Protein AF-A0A2V7GN70-F1 (afdb_monomer_lite)

Secondary structure (DSSP, 8-state):
--PPPP--TT-SSPPPHHHHHHHHHHHHHHHHT--

Sequenc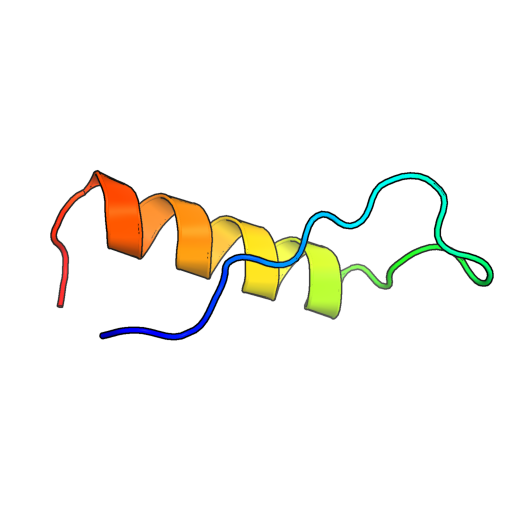e (35 aa):
MCRNIKTLANFAPPATDDEIRASALQFVRKLSGTA

Radius of gyration: 10.64 Å; chains: 1; bounding box: 18×11×29 Å

Foldseek 3Di:
DDDDQDDQPPDVVRDDPVNVVVSVVVVCCVVVVPD

Structure (mmCIF, N/CA/C/O backbone):
data_AF-A0A2V7GN70-F1
#
_entry.id   AF-A0A2V7GN70-F1
#
loop_
_atom_site.group_PDB
_atom_site.id
_atom_site.type_symbol
_atom_site.label_atom_id
_atom_site.label_alt_id
_atom_site.label_comp_id
_atom_site.label_asym_id
_atom_site.label_entity_id
_atom_site.label_seq_id
_atom_site.pdbx_PDB_ins_code
_atom_site.Cartn_x
_atom_site.Cartn_y
_atom_site.Cartn_z
_atom_site.occupancy
_atom_site.B_iso_or_equiv
_atom_si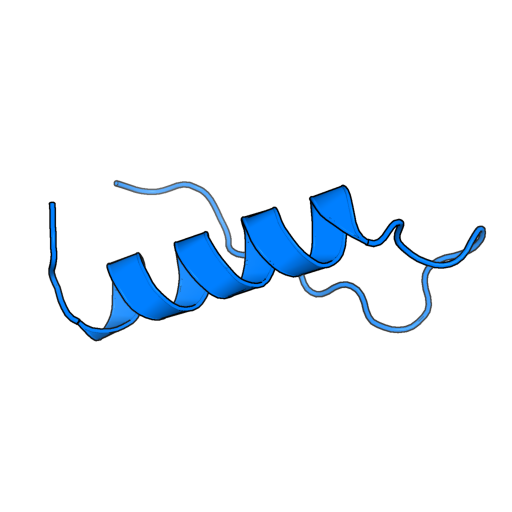te.auth_seq_id
_atom_site.auth_comp_id
_atom_site.auth_asym_id
_atom_site.auth_atom_id
_atom_site.pdbx_PDB_model_num
ATOM 1 N N . MET A 1 1 ? -1.627 -9.263 15.036 1.00 55.53 1 MET A N 1
ATOM 2 C CA . MET A 1 1 ? -1.706 -8.827 13.623 1.00 55.53 1 MET A CA 1
ATOM 3 C C . MET A 1 1 ? -0.376 -8.179 13.242 1.00 55.53 1 MET A C 1
ATOM 5 O O . MET A 1 1 ? -0.173 -7.015 13.543 1.00 55.53 1 MET A O 1
ATOM 9 N N . CYS A 1 2 ? 0.559 -8.926 12.647 1.00 53.22 2 CYS A N 1
ATOM 10 C CA . CYS A 1 2 ? 1.892 -8.401 12.299 1.00 53.22 2 CYS A CA 1
ATOM 11 C C . CYS A 1 2 ? 2.314 -8.811 10.879 1.00 53.22 2 CYS A C 1
ATOM 13 O O . CYS A 1 2 ? 3.458 -9.197 10.660 1.00 53.22 2 CYS A O 1
ATOM 15 N N . ARG A 1 3 ? 1.395 -8.781 9.901 1.00 65.12 3 ARG A N 1
ATOM 16 C CA . ARG A 1 3 ? 1.801 -8.873 8.489 1.00 65.12 3 ARG A CA 1
ATOM 17 C C . ARG A 1 3 ? 2.171 -7.479 8.001 1.00 65.12 3 ARG A C 1
ATOM 19 O O . ARG A 1 3 ? 1.435 -6.524 8.239 1.00 65.12 3 ARG A O 1
ATOM 26 N N . ASN A 1 4 ? 3.344 -7.374 7.382 1.00 74.62 4 ASN A N 1
ATOM 27 C CA . ASN A 1 4 ? 3.822 -6.114 6.838 1.00 74.62 4 ASN A CA 1
ATOM 28 C C . ASN A 1 4 ? 2.900 -5.677 5.692 1.00 74.62 4 ASN A C 1
ATOM 30 O O . ASN A 1 4 ? 2.552 -6.498 4.843 1.00 74.62 4 ASN A O 1
ATOM 34 N N . ILE A 1 5 ? 2.509 -4.403 5.679 1.00 84.25 5 ILE A N 1
ATOM 35 C CA . ILE A 1 5 ? 1.737 -3.837 4.571 1.00 84.25 5 ILE A CA 1
ATOM 36 C C . ILE A 1 5 ? 2.702 -3.723 3.395 1.00 84.25 5 ILE A C 1
ATOM 38 O O . ILE A 1 5 ? 3.745 -3.079 3.511 1.00 84.25 5 ILE A O 1
ATOM 42 N N . LYS A 1 6 ? 2.386 -4.388 2.283 1.00 83.25 6 LYS A N 1
ATOM 43 C CA . LYS A 1 6 ? 3.232 -4.368 1.089 1.00 83.25 6 LYS A CA 1
ATOM 44 C C . LYS A 1 6 ? 3.052 -3.043 0.354 1.00 83.25 6 LYS A C 1
ATOM 46 O O . LYS A 1 6 ? 1.940 -2.679 -0.018 1.00 83.25 6 LYS A O 1
ATOM 51 N N . THR A 1 7 ? 4.151 -2.335 0.122 1.00 85.94 7 THR A N 1
ATOM 52 C CA . THR A 1 7 ? 4.187 -1.174 -0.770 1.00 85.94 7 THR A CA 1
ATOM 53 C C . THR A 1 7 ? 4.239 -1.664 -2.215 1.00 85.94 7 THR A C 1
ATOM 55 O O . THR A 1 7 ? 5.222 -2.285 -2.608 1.00 85.94 7 THR A O 1
ATOM 58 N N . LEU A 1 8 ? 3.195 -1.392 -2.999 1.00 86.69 8 LEU A N 1
ATOM 59 C CA . LEU A 1 8 ? 3.045 -1.874 -4.382 1.00 86.69 8 LEU A CA 1
ATOM 60 C C . LEU A 1 8 ? 3.657 -0.933 -5.442 1.00 86.69 8 LEU A C 1
ATOM 62 O O . LEU A 1 8 ? 3.402 -1.082 -6.634 1.00 86.69 8 LEU A O 1
ATOM 66 N N . ALA A 1 9 ? 4.448 0.059 -5.026 1.00 86.50 9 ALA A N 1
ATOM 67 C CA . ALA A 1 9 ? 5.090 1.000 -5.940 1.00 86.50 9 ALA A CA 1
ATOM 68 C C . ALA A 1 9 ? 6.229 0.327 -6.725 1.00 86.50 9 ALA A C 1
ATOM 70 O O . ALA A 1 9 ? 6.999 -0.444 -6.155 1.00 86.50 9 ALA A O 1
ATOM 71 N N . ASN A 1 10 ? 6.369 0.672 -8.010 1.00 85.44 10 ASN A N 1
ATOM 72 C CA . ASN A 1 10 ? 7.455 0.217 -8.893 1.00 85.44 10 ASN A CA 1
ATOM 73 C C . ASN A 1 10 ? 7.530 -1.310 -9.113 1.00 85.44 10 ASN A C 1
ATOM 75 O O . ASN A 1 10 ? 8.603 -1.839 -9.396 1.00 85.44 10 ASN A O 1
ATOM 79 N N . PHE A 1 11 ? 6.408 -2.025 -8.992 1.00 85.56 11 PHE A N 1
ATOM 80 C CA . PHE A 1 11 ? 6.343 -3.452 -9.313 1.00 85.56 11 PHE A CA 1
ATOM 81 C C . PHE A 1 11 ? 6.296 -3.692 -10.830 1.00 85.56 11 PHE A C 1
ATOM 83 O O . PHE A 1 11 ? 5.584 -3.000 -11.559 1.00 85.56 11 PHE A O 1
ATOM 90 N N . ALA A 1 12 ? 7.042 -4.702 -11.286 1.00 86.88 12 ALA A N 1
ATOM 91 C CA . ALA A 1 12 ? 6.963 -5.251 -12.634 1.00 86.88 12 ALA A CA 1
ATOM 92 C C . ALA A 1 12 ? 6.736 -6.771 -12.533 1.00 86.88 12 ALA A C 1
ATOM 94 O O . ALA A 1 12 ? 7.600 -7.462 -11.983 1.00 86.88 12 ALA A O 1
ATOM 95 N N . PRO A 1 13 ? 5.610 -7.309 -13.042 1.00 86.81 13 PRO A N 1
ATOM 96 C CA . PRO A 1 13 ? 4.446 -6.615 -13.622 1.00 86.81 13 PRO A CA 1
ATOM 97 C C . PRO A 1 13 ? 3.700 -5.722 -12.604 1.00 86.81 13 PRO A C 1
ATOM 99 O O . PRO A 1 13 ? 3.904 -5.888 -11.400 1.00 86.81 13 PRO A O 1
ATOM 102 N N . PRO A 1 14 ? 2.865 -4.764 -13.061 1.00 89.00 14 PRO A N 1
ATOM 103 C CA . PRO A 1 14 ? 2.072 -3.926 -12.165 1.00 89.00 14 PRO A CA 1
ATOM 104 C C . PRO A 1 14 ? 1.182 -4.782 -11.263 1.00 89.00 14 PRO A C 1
ATOM 106 O O . PRO A 1 14 ? 0.694 -5.836 -11.678 1.00 89.00 14 PRO A O 1
ATOM 109 N N . ALA A 1 15 ? 0.981 -4.315 -10.030 1.00 91.19 15 ALA A N 1
ATOM 110 C CA . ALA A 1 15 ? 0.148 -5.012 -9.063 1.00 91.19 15 ALA A CA 1
ATOM 111 C C . ALA A 1 15 ? -1.273 -5.187 -9.604 1.00 91.19 15 ALA A C 1
ATOM 113 O O . ALA A 1 15 ? -1.855 -4.270 -10.186 1.00 91.19 15 ALA A O 1
ATOM 114 N N . THR A 1 16 ? -1.820 -6.374 -9.388 1.00 92.81 16 THR A N 1
ATOM 115 C CA . THR A 1 16 ? -3.189 -6.698 -9.783 1.00 92.81 16 THR A CA 1
ATOM 116 C C . THR A 1 16 ? -4.201 -5.997 -8.875 1.00 92.81 16 THR A C 1
ATOM 118 O O . THR A 1 16 ? -3.905 -5.665 -7.722 1.00 92.81 16 THR A O 1
ATOM 121 N N . ASP A 1 17 ? -5.429 -5.808 -9.358 1.00 93.00 17 ASP A N 1
ATOM 122 C CA . ASP A 1 17 ? -6.499 -5.162 -8.584 1.00 93.00 17 ASP A CA 1
ATOM 123 C C . ASP A 1 17 ? -6.773 -5.866 -7.246 1.00 93.00 17 ASP A C 1
ATOM 125 O O . ASP A 1 17 ? -7.088 -5.221 -6.239 1.00 93.00 17 ASP A O 1
ATOM 129 N N . ASP A 1 18 ? -6.615 -7.190 -7.211 1.00 92.81 18 ASP A N 1
ATOM 130 C CA . ASP A 1 18 ? -6.781 -7.984 -5.996 1.00 92.81 18 ASP A CA 1
ATOM 131 C C . ASP A 1 18 ? -5.658 -7.722 -4.981 1.00 92.81 18 ASP A C 1
ATOM 133 O O . ASP A 1 18 ? -5.924 -7.597 -3.782 1.00 92.81 18 ASP A O 1
ATOM 137 N N . GLU A 1 19 ? -4.412 -7.555 -5.435 1.00 90.50 19 GLU A N 1
ATOM 138 C CA . GLU A 1 19 ? -3.275 -7.206 -4.572 1.00 90.50 19 GLU A CA 1
ATOM 139 C C . GLU A 1 19 ? -3.397 -5.790 -4.008 1.00 90.50 19 GLU A C 1
ATOM 141 O O . GLU A 1 19 ? -3.105 -5.564 -2.826 1.00 90.50 19 GLU A O 1
ATOM 146 N N . ILE A 1 20 ? -3.873 -4.848 -4.828 1.00 92.06 20 ILE A N 1
ATOM 147 C CA . ILE A 1 20 ? -4.155 -3.470 -4.416 1.00 92.06 20 ILE A CA 1
ATOM 148 C C . ILE A 1 20 ? -5.236 -3.471 -3.336 1.00 92.06 20 ILE A C 1
ATOM 150 O O . ILE A 1 20 ? -5.036 -2.902 -2.258 1.00 92.06 20 ILE A O 1
ATOM 154 N N . ARG A 1 21 ? -6.352 -4.171 -3.571 1.00 92.25 21 ARG A N 1
ATOM 155 C CA . ARG A 1 21 ? -7.464 -4.263 -2.616 1.00 92.25 21 ARG A CA 1
ATOM 156 C C . ARG A 1 21 ? -7.042 -4.928 -1.311 1.00 92.25 21 ARG A C 1
ATOM 158 O O . ARG A 1 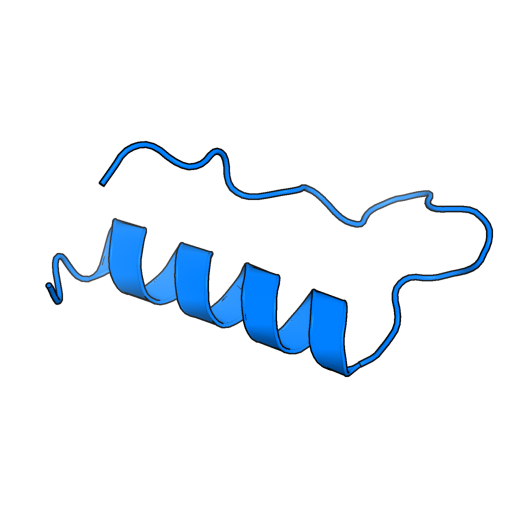21 ? -7.374 -4.430 -0.235 1.00 92.25 21 ARG A O 1
ATOM 165 N N . ALA A 1 22 ? -6.283 -6.020 -1.387 1.00 91.38 22 ALA A N 1
ATOM 166 C CA . ALA A 1 22 ? -5.775 -6.715 -0.211 1.00 91.38 22 ALA A CA 1
ATOM 167 C C . ALA A 1 22 ? -4.832 -5.825 0.614 1.00 91.38 22 ALA A C 1
ATOM 169 O O . ALA A 1 22 ? -4.956 -5.769 1.840 1.00 91.38 22 ALA A O 1
ATOM 170 N N . SER A 1 23 ? -3.929 -5.095 -0.045 1.00 89.69 23 SER A N 1
ATOM 171 C CA . SER A 1 23 ? -2.982 -4.187 0.616 1.00 89.69 23 SER A CA 1
ATOM 172 C C . SER A 1 23 ? -3.690 -2.979 1.239 1.00 89.69 23 SER A C 1
ATOM 174 O O . SER A 1 23 ? -3.399 -2.623 2.382 1.00 89.69 23 SER A O 1
ATOM 176 N N . ALA A 1 24 ? -4.681 -2.403 0.550 1.00 91.81 24 ALA A N 1
ATOM 177 C CA . ALA A 1 24 ? -5.496 -1.307 1.071 1.00 91.81 24 ALA A CA 1
ATOM 178 C C . ALA A 1 24 ? -6.333 -1.740 2.286 1.00 91.81 24 ALA A C 1
ATOM 180 O O . ALA A 1 24 ? -6.351 -1.052 3.307 1.00 91.81 24 ALA A O 1
ATOM 181 N N . LEU A 1 25 ? -6.966 -2.916 2.227 1.00 91.25 25 LEU A N 1
ATOM 182 C CA . LEU A 1 25 ? -7.741 -3.459 3.344 1.00 91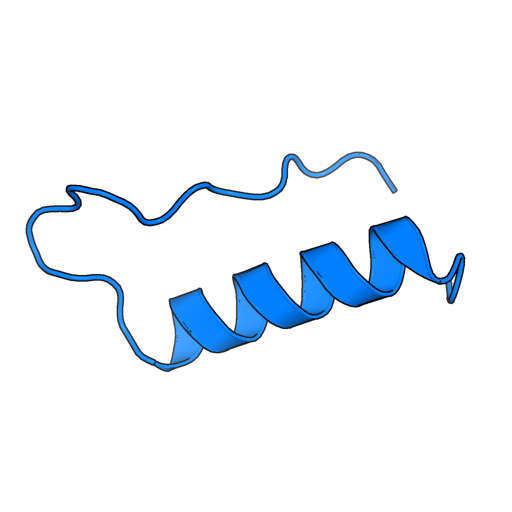.25 25 LEU A CA 1
ATOM 183 C C . LEU A 1 25 ? -6.864 -3.705 4.576 1.00 91.25 25 LEU A C 1
ATOM 185 O O . LEU A 1 25 ? -7.269 -3.409 5.700 1.00 91.25 25 LEU A O 1
ATOM 189 N N . GLN A 1 26 ? -5.652 -4.227 4.374 1.00 89.69 26 GLN A N 1
ATOM 190 C CA . GLN A 1 26 ? -4.686 -4.403 5.458 1.00 89.69 26 GLN A CA 1
ATOM 191 C C . GLN A 1 26 ? -4.268 -3.064 6.071 1.00 89.69 26 GLN A C 1
ATOM 193 O O . GLN A 1 26 ? -4.181 -2.964 7.295 1.00 89.69 26 GLN A O 1
ATOM 198 N N . PHE A 1 27 ? -4.047 -2.037 5.246 1.00 90.31 27 PHE A N 1
ATOM 199 C CA . PH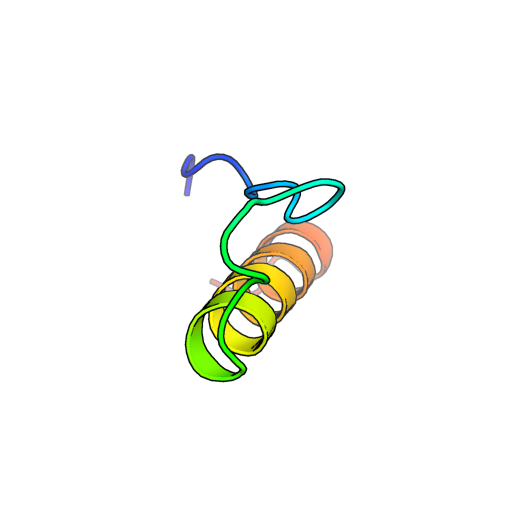E A 1 27 ? -3.724 -0.688 5.711 1.00 90.31 27 PHE A CA 1
ATOM 200 C C . PHE A 1 27 ? -4.841 -0.100 6.578 1.00 90.31 27 PHE A C 1
ATOM 202 O O . PHE A 1 27 ? -4.572 0.329 7.700 1.00 90.31 27 PHE A O 1
ATOM 209 N N . VAL A 1 28 ? -6.092 -0.170 6.112 1.00 91.12 28 VAL A N 1
ATOM 210 C CA . VAL A 1 28 ? -7.261 0.313 6.863 1.00 91.12 28 VAL A CA 1
ATOM 211 C C . VAL A 1 28 ? -7.417 -0.434 8.187 1.00 91.12 28 VAL A C 1
ATOM 213 O O . VAL A 1 28 ? -7.516 0.206 9.227 1.00 91.12 28 VAL A O 1
ATOM 216 N N . ARG A 1 29 ? -7.358 -1.773 8.193 1.00 90.38 29 ARG A N 1
ATOM 217 C CA . ARG A 1 29 ? -7.472 -2.572 9.432 1.00 90.38 29 ARG A CA 1
ATOM 218 C C . ARG A 1 29 ? -6.389 -2.231 10.451 1.00 90.38 29 ARG A C 1
ATOM 220 O O . ARG A 1 29 ? -6.674 -2.098 11.638 1.00 90.38 29 ARG A O 1
ATOM 227 N N . LYS A 1 30 ? -5.149 -2.046 9.984 1.00 87.38 30 LYS A N 1
ATOM 228 C CA . LYS A 1 30 ? -4.026 -1.668 10.85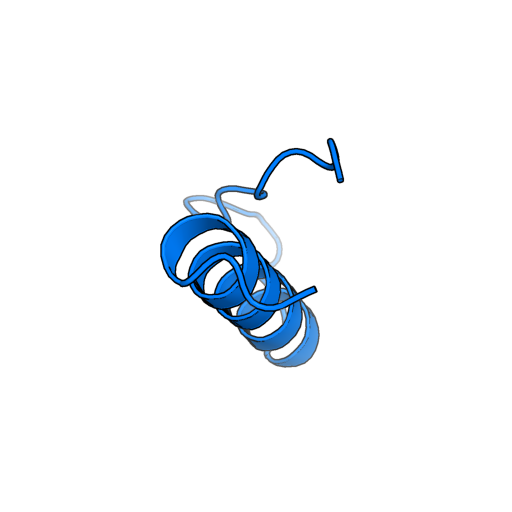0 1.00 87.38 30 LYS A CA 1
ATOM 229 C C . LYS A 1 30 ? -4.234 -0.291 11.487 1.00 87.38 30 LYS A C 1
ATOM 231 O O . LYS A 1 30 ? -3.890 -0.122 12.650 1.00 87.38 30 LYS A O 1
ATOM 236 N N . LEU A 1 31 ? -4.767 0.673 10.735 1.00 87.19 31 LEU A N 1
ATOM 237 C CA . LEU A 1 31 ? -4.998 2.042 11.208 1.00 87.19 31 LEU A CA 1
ATOM 238 C C . LEU A 1 31 ? -6.236 2.174 12.092 1.00 87.19 31 LEU A C 1
ATOM 240 O O . LEU A 1 31 ? -6.184 2.844 13.117 1.00 87.19 31 LEU A O 1
ATOM 244 N N . SER A 1 32 ? -7.343 1.545 11.707 1.00 87.88 32 SER A N 1
ATOM 245 C CA . SER A 1 32 ? -8.619 1.659 12.414 1.00 87.88 32 SER A CA 1
ATOM 246 C C . SER A 1 32 ? -8.705 0.782 13.666 1.00 87.88 32 SER A C 1
ATOM 248 O O . SER A 1 32 ? -9.668 0.908 14.414 1.00 87.88 32 SER A O 1
ATOM 250 N N . GLY A 1 33 ? -7.743 -0.119 13.899 1.00 81.56 33 GLY A N 1
ATOM 251 C CA . GLY A 1 33 ? -7.772 -1.041 15.041 1.00 81.56 33 GLY A CA 1
ATOM 252 C C . GLY A 1 33 ? -8.919 -2.055 14.978 1.00 81.56 33 GLY A C 1
ATOM 253 O O . GLY A 1 33 ? -9.271 -2.651 15.993 1.00 81.56 33 GLY A O 1
ATOM 254 N N . THR A 1 34 ? -9.515 -2.243 13.798 1.00 66.62 34 THR A N 1
ATOM 255 C CA . THR A 1 34 ? -10.594 -3.203 13.573 1.00 66.62 34 THR A CA 1
ATOM 256 C C . THR A 1 34 ? -9.988 -4.594 13.396 1.00 66.62 34 THR A C 1
ATOM 258 O O . THR A 1 34 ? -9.280 -4.863 12.422 1.00 66.62 34 THR A O 1
ATOM 261 N N . ALA A 1 35 ? -10.208 -5.442 14.404 1.00 61.69 35 ALA A N 1
ATOM 262 C CA . ALA A 1 35 ? -9.762 -6.833 14.439 1.00 61.69 35 ALA A CA 1
ATOM 263 C C . ALA A 1 35 ? -10.497 -7.694 13.401 1.00 61.69 35 ALA A C 1
ATOM 265 O O . ALA A 1 35 ? -11.729 -7.524 13.260 1.00 61.69 35 ALA A O 1
#

pLDDT: mean 84.33, std 10.6, range [53.22, 93.0]